Protein AF-X1SKS1-F1 (afdb_monomer)

Structure (mmCIF, N/CA/C/O backbone):
data_AF-X1SKS1-F1
#
_entry.id   AF-X1SKS1-F1
#
loop_
_atom_site.group_PDB
_atom_site.id
_atom_site.type_symbol
_atom_site.label_atom_id
_atom_site.label_alt_id
_atom_site.label_comp_id
_atom_site.label_asym_id
_atom_site.label_entity_id
_atom_site.label_seq_id
_atom_site.pdbx_PDB_ins_code
_atom_site.Cartn_x
_atom_site.Cartn_y
_atom_site.Cartn_z
_atom_site.occupancy
_atom_site.B_iso_or_equiv
_atom_site.auth_seq_id
_atom_site.auth_comp_id
_atom_site.auth_asym_id
_atom_site.auth_atom_id
_atom_site.pdbx_PDB_model_num
ATOM 1 N N . MET A 1 1 ? -17.792 0.384 5.266 1.00 71.12 1 MET A N 1
ATOM 2 C CA . MET A 1 1 ? -17.833 -0.948 4.615 1.00 71.12 1 MET A CA 1
ATOM 3 C C . MET A 1 1 ? -17.897 -0.838 3.094 1.00 71.12 1 MET A C 1
ATOM 5 O O . MET A 1 1 ? -16.990 -1.338 2.448 1.00 71.12 1 MET A O 1
ATOM 9 N N . TRP A 1 2 ? -18.875 -0.134 2.509 1.00 87.19 2 TRP A N 1
ATOM 10 C CA . TRP A 1 2 ? -18.958 0.039 1.046 1.00 87.19 2 TRP A CA 1
ATOM 11 C C . TRP A 1 2 ? -17.733 0.710 0.414 1.00 87.19 2 TRP A C 1
ATOM 13 O O . TRP A 1 2 ? -17.293 0.279 -0.643 1.00 87.19 2 TRP A O 1
ATOM 23 N N . LEU A 1 3 ? -17.137 1.705 1.081 1.00 88.56 3 LEU A N 1
ATOM 24 C CA . LEU A 1 3 ? -15.951 2.407 0.576 1.00 88.56 3 LEU A CA 1
ATOM 25 C C . LEU A 1 3 ? -14.771 1.459 0.293 1.00 88.56 3 LEU A C 1
ATOM 27 O O . LEU A 1 3 ? -14.143 1.567 -0.751 1.00 88.56 3 LEU A O 1
ATOM 31 N N . SER A 1 4 ? -14.510 0.496 1.182 1.00 86.31 4 SER A N 1
ATOM 32 C CA . SER A 1 4 ? -13.432 -0.490 1.019 1.00 86.31 4 SER A CA 1
ATOM 33 C C . SER A 1 4 ? -13.687 -1.429 -0.163 1.00 86.31 4 SER A C 1
ATOM 35 O O . SER A 1 4 ? -12.767 -1.746 -0.909 1.00 86.31 4 SER A O 1
ATOM 37 N N . VAL A 1 5 ? -14.947 -1.831 -0.368 1.00 92.50 5 VAL A N 1
ATOM 38 C CA . VAL A 1 5 ? -15.357 -2.659 -1.514 1.00 92.50 5 VAL A CA 1
ATOM 39 C C . VAL A 1 5 ? -15.197 -1.885 -2.821 1.00 92.50 5 VAL A C 1
ATOM 41 O O . VAL A 1 5 ? -14.640 -2.418 -3.777 1.00 92.50 5 VAL A O 1
ATOM 44 N N . PHE A 1 6 ? -15.622 -0.618 -2.857 1.00 95.44 6 PHE A N 1
ATOM 45 C CA . PHE A 1 6 ? -15.413 0.247 -4.018 1.00 95.44 6 PHE A CA 1
ATOM 46 C C . PHE A 1 6 ? -13.928 0.466 -4.307 1.00 95.44 6 PHE A C 1
ATOM 48 O O . PHE A 1 6 ? -13.527 0.356 -5.459 1.00 95.44 6 PHE A O 1
ATOM 55 N N . GLY A 1 7 ? -13.105 0.708 -3.285 1.00 92.50 7 GLY A N 1
ATOM 56 C CA . GLY A 1 7 ? -11.657 0.844 -3.449 1.00 92.50 7 GLY A CA 1
ATOM 57 C C . GLY A 1 7 ? -11.016 -0.407 -4.053 1.00 92.50 7 GLY A C 1
ATOM 58 O O . GLY A 1 7 ? -10.245 -0.299 -5.003 1.00 92.50 7 GLY A O 1
ATOM 59 N N . LEU A 1 8 ? -11.395 -1.594 -3.567 1.00 91.38 8 LEU A N 1
ATOM 60 C CA . LEU A 1 8 ? -10.924 -2.868 -4.117 1.00 91.38 8 LEU A CA 1
ATOM 61 C C . LEU A 1 8 ? -11.363 -3.054 -5.574 1.00 91.38 8 LEU A C 1
ATOM 63 O O . LEU A 1 8 ? -10.542 -3.395 -6.422 1.00 91.38 8 LEU A O 1
ATOM 67 N N . LEU A 1 9 ? -12.641 -2.806 -5.875 1.00 96.06 9 LEU A N 1
ATOM 68 C CA . LEU A 1 9 ? -13.169 -2.915 -7.235 1.00 96.06 9 LEU A CA 1
ATOM 69 C C . LEU A 1 9 ? -12.469 -1.951 -8.193 1.00 96.06 9 LEU A C 1
ATOM 71 O O . LEU A 1 9 ? -12.108 -2.359 -9.293 1.00 96.06 9 LEU A O 1
ATOM 75 N N . ILE A 1 10 ? -12.243 -0.703 -7.775 1.00 95.88 10 ILE A N 1
ATOM 76 C CA . ILE A 1 10 ? -11.518 0.296 -8.566 1.00 95.88 10 ILE A CA 1
ATOM 77 C C . ILE A 1 10 ? -10.084 -0.176 -8.811 1.00 95.88 10 ILE A C 1
ATOM 79 O O . ILE A 1 10 ? -9.642 -0.162 -9.955 1.00 95.88 10 ILE A O 1
ATOM 83 N N . GLY A 1 11 ? -9.380 -0.647 -7.779 1.00 91.94 11 GLY A N 1
ATOM 84 C CA . GLY A 1 11 ? -8.008 -1.142 -7.910 1.00 91.94 11 GLY A CA 1
ATOM 85 C C . GLY A 1 11 ? -7.889 -2.328 -8.869 1.00 91.94 11 GLY A C 1
ATOM 86 O O . GLY A 1 11 ? -7.046 -2.308 -9.762 1.00 91.94 11 GLY A O 1
ATOM 87 N N . ILE A 1 12 ? -8.771 -3.325 -8.740 1.00 93.38 12 ILE A N 1
ATOM 88 C CA . ILE A 1 12 ? -8.812 -4.494 -9.634 1.00 93.38 12 ILE A CA 1
ATOM 89 C C . ILE A 1 12 ? -9.139 -4.071 -11.070 1.00 93.38 12 ILE A C 1
ATOM 91 O O . ILE A 1 12 ? -8.474 -4.497 -12.010 1.00 93.38 12 ILE A O 1
ATOM 95 N N . THR A 1 13 ? -10.151 -3.218 -11.239 1.00 95.44 13 THR A N 1
ATOM 96 C CA . THR A 1 13 ? -10.582 -2.741 -12.559 1.00 95.44 13 THR A CA 1
ATOM 97 C C . THR A 1 13 ? -9.455 -1.972 -13.244 1.00 95.44 13 THR A C 1
ATOM 99 O O . THR A 1 13 ? -9.137 -2.266 -14.392 1.00 95.44 13 THR A O 1
ATOM 102 N N . LEU A 1 14 ? -8.797 -1.049 -12.534 1.00 93.38 14 LEU A N 1
ATOM 103 C CA . LEU A 1 14 ? -7.632 -0.328 -13.048 1.00 93.38 14 LEU A CA 1
ATOM 104 C C . LEU A 1 14 ? -6.487 -1.283 -13.397 1.00 93.38 14 LEU A C 1
ATOM 106 O O . LEU A 1 14 ? -5.919 -1.148 -14.472 1.00 93.38 14 LEU A O 1
ATOM 110 N N . GLY A 1 15 ? -6.192 -2.270 -12.549 1.00 89.00 15 GLY A N 1
ATOM 111 C CA . GLY A 1 15 ? -5.157 -3.269 -12.820 1.00 89.00 15 GLY A CA 1
ATOM 112 C C . GLY A 1 15 ? -5.402 -4.074 -14.100 1.00 89.00 15 GLY A C 1
ATOM 113 O O . GLY A 1 15 ? -4.457 -4.330 -14.833 1.00 89.00 15 GLY A O 1
ATOM 114 N N . PHE A 1 16 ? -6.656 -4.428 -14.404 1.00 89.50 16 PHE A N 1
ATOM 115 C CA . PHE A 1 16 ? -7.001 -5.133 -15.646 1.00 89.50 16 PHE A CA 1
ATOM 116 C C . PHE A 1 16 ? -7.070 -4.231 -16.884 1.00 89.50 16 PHE A C 1
ATOM 118 O O . PHE A 1 16 ? -6.866 -4.712 -17.993 1.00 89.50 16 PHE A O 1
ATOM 125 N N . LEU A 1 17 ? -7.405 -2.948 -16.720 1.00 93.19 17 LEU A N 1
ATOM 126 C CA . LEU A 1 17 ? -7.446 -1.974 -17.820 1.00 93.19 17 LEU A CA 1
ATOM 127 C C . LEU A 1 17 ? -6.056 -1.463 -18.207 1.00 93.19 17 LEU A C 1
ATOM 129 O O . LEU A 1 17 ? -5.859 -1.004 -19.331 1.00 93.19 17 LEU A O 1
ATOM 133 N N . VAL A 1 18 ? -5.113 -1.493 -17.269 1.00 87.81 18 VAL A N 1
ATOM 134 C CA . VAL A 1 18 ? -3.726 -1.102 -17.491 1.00 87.81 18 VAL A CA 1
ATOM 135 C C . VAL A 1 18 ? -3.006 -2.264 -18.177 1.00 87.81 18 VAL A C 1
ATOM 137 O O . VAL A 1 18 ? -2.560 -3.205 -17.532 1.00 87.81 18 VAL A O 1
ATOM 140 N N . ASP A 1 19 ? -2.879 -2.172 -19.499 1.00 80.56 19 ASP A N 1
ATOM 141 C CA . ASP A 1 19 ? -2.157 -3.125 -20.359 1.00 80.56 19 ASP A CA 1
ATOM 142 C C . ASP A 1 19 ? -0.629 -2.898 -20.270 1.00 80.56 19 ASP A C 1
ATOM 144 O O . ASP A 1 19 ? 0.071 -2.683 -21.259 1.00 80.56 19 ASP A O 1
ATOM 148 N N . PHE A 1 20 ? -0.120 -2.794 -19.038 1.00 81.00 20 PHE A N 1
ATOM 149 C CA . PHE A 1 20 ? 1.280 -2.493 -18.760 1.00 81.00 20 PHE A CA 1
ATOM 150 C C . PHE A 1 20 ? 2.046 -3.790 -18.520 1.00 81.00 20 PHE A C 1
ATOM 152 O O . PHE A 1 20 ? 2.029 -4.345 -17.420 1.00 81.00 20 PHE A O 1
ATOM 159 N N . ASP A 1 21 ? 2.745 -4.252 -19.553 1.00 83.31 21 ASP A N 1
ATOM 160 C CA . ASP A 1 21 ? 3.677 -5.364 -19.429 1.00 83.31 21 ASP A CA 1
ATOM 161 C C . ASP A 1 21 ? 4.862 -4.958 -18.558 1.00 83.31 21 ASP A C 1
ATOM 163 O O . ASP A 1 21 ? 5.594 -4.010 -18.851 1.00 83.31 21 ASP A O 1
ATOM 167 N N . ILE A 1 22 ? 5.058 -5.695 -17.470 1.00 83.19 22 ILE A N 1
ATOM 168 C CA . ILE A 1 22 ? 6.150 -5.456 -16.535 1.00 83.19 22 ILE A CA 1
ATOM 169 C C . ILE A 1 22 ? 7.398 -6.140 -17.101 1.00 83.19 22 ILE A C 1
ATOM 171 O O . ILE A 1 22 ? 7.409 -7.368 -17.231 1.00 83.19 22 ILE A O 1
ATOM 175 N N . PRO A 1 23 ? 8.466 -5.387 -17.432 1.00 85.75 23 PRO A N 1
ATOM 176 C CA . PRO A 1 23 ? 9.712 -5.966 -17.911 1.00 85.75 23 PRO A CA 1
ATOM 177 C C . PRO A 1 23 ? 10.259 -7.005 -16.932 1.00 85.75 23 PRO A C 1
ATOM 179 O O . PRO A 1 23 ? 10.136 -6.859 -15.714 1.00 85.75 23 PRO A O 1
ATOM 182 N N . HIS A 1 24 ? 10.928 -8.028 -17.461 1.00 83.94 24 HIS A N 1
ATOM 183 C CA . HIS A 1 24 ? 11.409 -9.160 -16.665 1.00 83.94 24 HIS A CA 1
ATOM 184 C C . HIS A 1 24 ? 12.353 -8.739 -15.518 1.00 83.94 24 HIS A C 1
ATOM 186 O O . HIS A 1 24 ? 12.387 -9.390 -14.475 1.00 83.94 24 HIS A O 1
ATOM 192 N N . GLU A 1 25 ? 13.069 -7.624 -15.692 1.00 85.19 25 GLU A N 1
ATOM 193 C CA . GLU A 1 25 ? 13.939 -6.998 -14.688 1.00 85.19 25 GLU A CA 1
ATOM 194 C C . GLU A 1 25 ? 13.156 -6.451 -13.480 1.00 85.19 25 GLU A C 1
ATOM 196 O O . GLU A 1 25 ? 13.614 -6.563 -12.346 1.00 85.19 25 GLU A O 1
ATOM 201 N N . TYR A 1 26 ? 11.943 -5.927 -13.692 1.00 88.81 26 TYR A N 1
ATOM 202 C CA . TYR A 1 26 ? 11.103 -5.340 -12.640 1.00 88.81 26 TYR A CA 1
ATOM 203 C C . TYR A 1 26 ? 10.123 -6.335 -12.003 1.00 88.81 26 TYR A C 1
ATOM 205 O O . TYR A 1 26 ? 9.501 -6.026 -10.985 1.00 88.81 26 TYR A O 1
ATOM 213 N N . SER A 1 27 ? 10.007 -7.550 -12.546 1.00 88.62 27 SER A N 1
ATOM 214 C CA . SER A 1 27 ? 9.101 -8.583 -12.023 1.00 88.62 27 SER A CA 1
ATOM 215 C C . SER A 1 27 ? 9.402 -8.953 -10.562 1.00 88.62 27 SER A C 1
ATOM 217 O O . SER A 1 27 ? 8.483 -9.156 -9.761 1.00 88.62 27 SER A O 1
ATOM 219 N N . ASN A 1 28 ? 10.684 -9.003 -10.183 1.00 89.44 28 ASN A N 1
ATOM 220 C CA . ASN A 1 28 ? 11.094 -9.288 -8.803 1.00 89.44 28 ASN A CA 1
ATOM 221 C C . ASN A 1 28 ? 10.733 -8.135 -7.855 1.00 89.44 28 ASN A C 1
ATOM 223 O O . ASN A 1 28 ? 10.188 -8.372 -6.777 1.00 89.44 28 ASN A O 1
ATOM 227 N N . TYR A 1 29 ? 10.960 -6.894 -8.292 1.00 91.75 29 TYR A N 1
ATOM 228 C CA . TYR A 1 29 ? 10.620 -5.681 -7.545 1.00 91.75 29 TYR A CA 1
ATOM 229 C C . TYR A 1 29 ? 9.123 -5.618 -7.247 1.00 91.75 29 TYR A C 1
ATOM 231 O O . TYR A 1 29 ? 8.730 -5.393 -6.103 1.00 91.75 29 TYR A O 1
ATOM 239 N N . LEU A 1 30 ? 8.287 -5.885 -8.257 1.00 90.69 30 LEU A N 1
ATOM 240 C CA . LEU A 1 30 ? 6.837 -5.949 -8.090 1.00 90.69 30 LEU A CA 1
ATOM 241 C C . LEU A 1 30 ? 6.438 -7.036 -7.088 1.00 90.69 30 LEU A C 1
ATOM 243 O O . LEU A 1 30 ? 5.637 -6.781 -6.193 1.00 90.69 30 LEU A O 1
ATOM 247 N N . SER A 1 31 ? 6.995 -8.240 -7.224 1.00 91.81 31 SER A N 1
ATOM 248 C CA . SER A 1 31 ? 6.648 -9.371 -6.355 1.00 91.81 31 SER A CA 1
ATOM 249 C C . SER A 1 31 ? 6.939 -9.062 -4.884 1.00 91.81 31 SER A C 1
ATOM 251 O O . SER A 1 31 ? 6.106 -9.319 -4.014 1.00 91.81 31 SER A O 1
ATOM 253 N N . ILE A 1 32 ? 8.093 -8.449 -4.607 1.00 94.31 32 ILE A N 1
ATOM 254 C CA . ILE A 1 32 ? 8.503 -8.045 -3.257 1.00 94.31 32 ILE A CA 1
ATOM 255 C C . ILE A 1 32 ? 7.648 -6.880 -2.739 1.00 94.31 32 ILE A C 1
ATOM 257 O O . ILE A 1 32 ? 7.213 -6.906 -1.588 1.00 94.31 32 ILE A O 1
ATOM 261 N N . ALA A 1 33 ?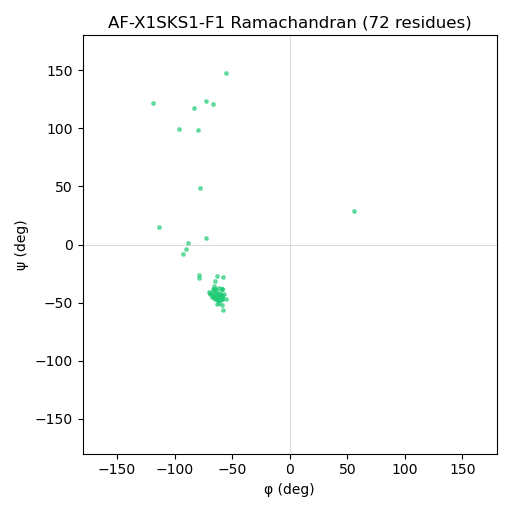 7.341 -5.895 -3.587 1.00 94.31 33 ALA A N 1
ATOM 262 C CA . ALA A 1 33 ? 6.447 -4.787 -3.254 1.00 94.31 33 ALA A CA 1
ATOM 263 C C . ALA A 1 33 ? 5.043 -5.279 -2.860 1.00 94.31 33 ALA A C 1
ATOM 265 O O . ALA A 1 33 ? 4.495 -4.855 -1.841 1.00 94.31 33 ALA A O 1
ATOM 266 N N . VAL A 1 34 ? 4.476 -6.214 -3.629 1.00 93.06 34 VAL A N 1
ATOM 267 C CA . VAL A 1 34 ? 3.178 -6.836 -3.330 1.00 93.06 34 VAL A CA 1
ATOM 268 C C . VAL A 1 34 ? 3.248 -7.615 -2.019 1.00 93.06 34 VAL A C 1
ATOM 270 O O . VAL A 1 34 ? 2.365 -7.460 -1.175 1.00 93.06 34 VAL A O 1
ATOM 273 N N . LEU A 1 35 ? 4.306 -8.401 -1.800 1.00 94.88 35 LEU A N 1
ATOM 274 C CA . LEU A 1 35 ? 4.494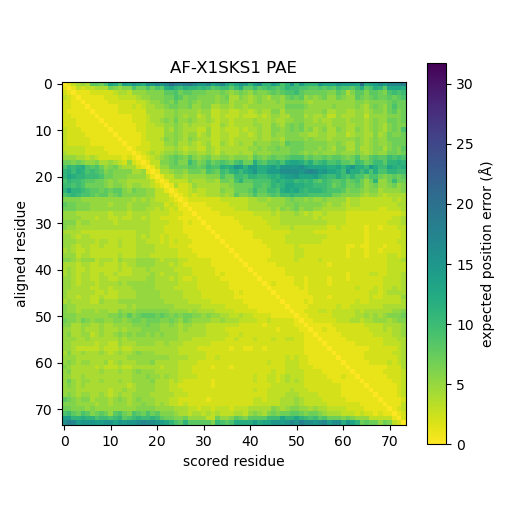 -9.132 -0.547 1.00 94.88 35 LEU A CA 1
ATOM 275 C C . LEU A 1 35 ? 4.544 -8.185 0.665 1.00 94.88 35 LEU A C 1
ATOM 277 O O . LEU A 1 35 ? 3.864 -8.438 1.658 1.00 94.88 35 LEU A O 1
ATOM 281 N N . ALA A 1 36 ? 5.277 -7.073 0.56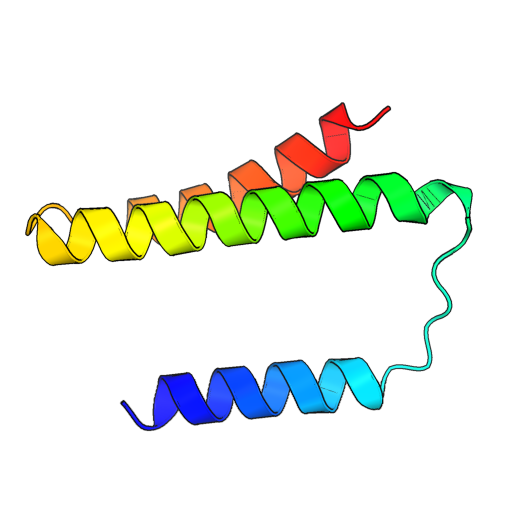7 1.00 95.69 36 ALA A N 1
ATOM 282 C CA . ALA A 1 36 ? 5.353 -6.053 1.616 1.00 95.69 36 ALA A CA 1
ATOM 283 C C . ALA A 1 36 ? 4.001 -5.357 1.870 1.00 95.69 36 ALA A C 1
ATOM 285 O O . ALA A 1 36 ? 3.631 -5.097 3.020 1.00 95.69 36 ALA A O 1
ATOM 286 N N . ALA A 1 37 ? 3.223 -5.100 0.813 1.00 94.81 37 ALA A N 1
ATOM 287 C CA . ALA A 1 37 ? 1.867 -4.569 0.935 1.00 94.81 37 ALA A CA 1
ATOM 288 C C . ALA A 1 37 ? 0.960 -5.531 1.720 1.00 94.81 37 ALA A C 1
ATOM 290 O O . ALA A 1 37 ? 0.238 -5.109 2.629 1.00 94.81 37 ALA A O 1
ATOM 291 N N . PHE A 1 38 ? 1.024 -6.828 1.402 1.00 95.12 38 PHE A N 1
ATOM 292 C CA . PHE A 1 38 ? 0.263 -7.865 2.098 1.00 95.12 38 PHE A CA 1
ATOM 293 C C . PHE A 1 38 ? 0.716 -8.056 3.548 1.00 95.12 38 PHE A C 1
ATOM 295 O O . PHE A 1 38 ? -0.143 -8.183 4.419 1.00 95.12 38 PHE A O 1
ATOM 302 N N . ASP A 1 39 ? 2.019 -8.025 3.833 1.00 95.00 39 ASP A N 1
ATOM 303 C CA . ASP A 1 39 ? 2.537 -8.072 5.208 1.00 95.00 39 ASP A CA 1
ATOM 304 C C . ASP A 1 39 ? 1.935 -6.946 6.060 1.00 95.00 39 ASP A C 1
ATOM 306 O O . ASP A 1 39 ? 1.365 -7.187 7.128 1.00 95.00 39 ASP A O 1
ATOM 310 N N . THR A 1 40 ? 1.933 -5.725 5.521 1.00 95.12 40 THR A N 1
ATOM 311 C CA . THR A 1 40 ? 1.361 -4.567 6.213 1.00 95.12 40 THR A CA 1
ATOM 312 C C . THR A 1 40 ? -0.163 -4.692 6.362 1.00 95.12 40 THR A C 1
ATOM 314 O O . THR A 1 40 ? -0.702 -4.373 7.423 1.00 95.12 40 THR A O 1
ATOM 317 N N . LEU A 1 41 ? -0.871 -5.216 5.350 1.00 94.44 41 LEU A N 1
ATOM 318 C CA . LEU A 1 41 ? -2.313 -5.494 5.406 1.00 94.44 41 LEU A CA 1
ATOM 319 C C . LEU A 1 41 ? -2.653 -6.478 6.537 1.00 94.44 41 LEU A C 1
ATOM 321 O O . LEU A 1 41 ? -3.511 -6.187 7.374 1.00 94.44 41 LEU A O 1
ATOM 325 N N . PHE A 1 42 ? -1.970 -7.624 6.595 1.00 95.88 42 PHE A N 1
ATOM 326 C CA . PHE A 1 42 ? -2.178 -8.623 7.646 1.00 95.88 42 PHE A CA 1
ATOM 327 C C . PHE A 1 42 ? -1.775 -8.089 9.024 1.00 95.88 42 PHE A C 1
ATOM 329 O O . PHE A 1 42 ? -2.483 -8.332 10.007 1.00 95.88 42 PHE A O 1
ATOM 336 N N . GLY A 1 43 ? -0.696 -7.307 9.100 1.00 95.31 43 GLY A N 1
ATOM 337 C CA . GLY A 1 43 ? -0.295 -6.584 10.305 1.00 95.31 43 GLY A CA 1
ATOM 338 C C . GLY A 1 43 ? -1.380 -5.624 10.800 1.00 95.31 43 GLY A C 1
ATOM 339 O O . GLY A 1 43 ? -1.694 -5.622 11.991 1.00 95.31 43 GLY A O 1
ATOM 340 N N . GLY A 1 44 ? -2.013 -4.881 9.889 1.00 95.56 44 GLY A N 1
ATOM 341 C CA . GLY A 1 44 ? -3.139 -3.991 10.178 1.00 95.56 44 GLY A CA 1
ATOM 342 C C . GLY A 1 44 ? -4.375 -4.740 10.679 1.00 95.56 44 GLY A C 1
ATOM 343 O O . GLY A 1 44 ? -4.951 -4.354 11.696 1.00 95.56 44 GLY A O 1
ATOM 344 N N . ILE A 1 45 ? -4.737 -5.857 10.035 1.00 95.50 45 ILE A N 1
ATOM 345 C CA . ILE A 1 45 ? -5.833 -6.730 10.492 1.00 95.50 45 ILE A CA 1
ATOM 346 C C . ILE A 1 45 ? -5.548 -7.238 11.911 1.00 95.50 45 ILE A C 1
ATOM 348 O O . ILE A 1 45 ? -6.413 -7.154 12.784 1.00 95.50 45 ILE A O 1
ATOM 352 N N . ARG A 1 46 ? -4.325 -7.717 12.175 1.00 96.44 46 ARG A N 1
ATOM 353 C CA . ARG A 1 46 ? -3.917 -8.177 13.510 1.00 96.44 46 ARG A CA 1
ATOM 354 C C . ARG A 1 46 ? -4.012 -7.056 14.546 1.00 96.44 46 ARG A C 1
ATOM 356 O O . ARG A 1 46 ? -4.578 -7.276 15.613 1.00 96.44 46 ARG A O 1
ATOM 363 N N . ALA A 1 47 ? -3.490 -5.869 14.237 1.00 97.06 47 ALA A N 1
AT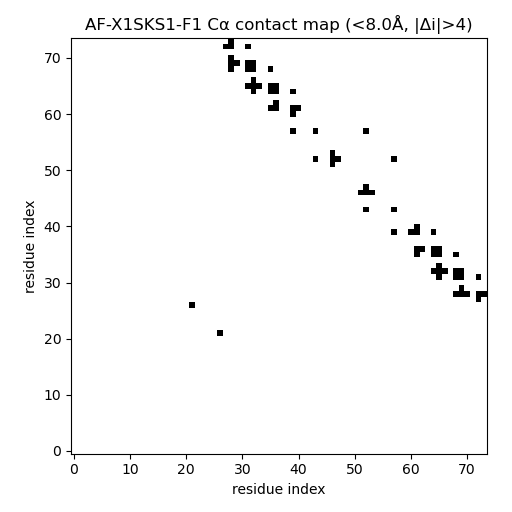OM 364 C CA . ALA A 1 47 ? -3.537 -4.714 15.131 1.00 97.06 47 ALA A CA 1
ATOM 365 C C . ALA A 1 47 ? -4.981 -4.287 15.436 1.00 97.06 47 ALA A C 1
ATOM 367 O O . ALA A 1 47 ? -5.298 -3.963 16.581 1.00 97.06 47 ALA A O 1
ATOM 368 N N . HIS A 1 48 ? -5.874 -4.363 14.445 1.00 95.94 48 HIS A N 1
ATOM 369 C CA . HIS A 1 48 ? -7.299 -4.08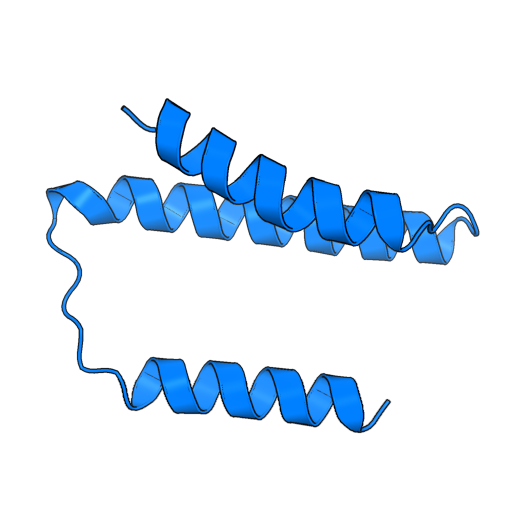7 14.625 1.00 95.94 48 HIS A CA 1
ATOM 370 C C . HIS A 1 48 ? -7.957 -5.074 15.591 1.00 95.94 48 HIS A C 1
ATOM 372 O O . HIS A 1 48 ? -8.614 -4.651 16.539 1.00 95.94 48 HIS A O 1
ATOM 378 N N . LEU A 1 49 ? -7.7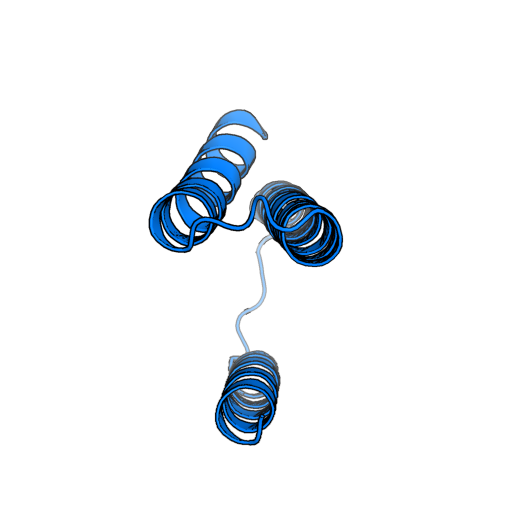10 -6.378 15.424 1.00 97.00 49 LEU A N 1
ATOM 379 C CA . LEU A 1 49 ? -8.227 -7.410 16.333 1.00 97.00 49 LEU A CA 1
ATOM 380 C C . LEU A 1 49 ? -7.683 -7.275 17.765 1.00 97.00 49 LEU A C 1
ATOM 382 O O . LEU A 1 49 ? -8.343 -7.681 18.718 1.00 97.00 49 LEU A O 1
ATOM 386 N N . GLN A 1 50 ? -6.489 -6.701 17.920 1.00 97.75 50 GLN A N 1
ATOM 387 C CA . GLN A 1 50 ? -5.850 -6.455 19.214 1.00 97.75 50 GLN A CA 1
ATOM 388 C C . GLN A 1 50 ? -6.226 -5.100 19.842 1.00 97.75 50 GLN A C 1
ATOM 390 O O . GLN A 1 50 ? -5.739 -4.798 20.928 1.00 97.75 50 GLN A O 1
ATOM 395 N N . ASN A 1 51 ? -7.086 -4.290 19.206 1.00 96.56 51 ASN A N 1
ATOM 396 C CA . ASN A 1 51 ? -7.390 -2.904 19.604 1.00 96.56 51 ASN A CA 1
ATOM 397 C C . ASN A 1 51 ? -6.146 -1.992 19.697 1.00 96.56 51 ASN A C 1
ATOM 399 O O . ASN A 1 51 ? -6.120 -1.037 20.469 1.00 96.56 51 ASN A O 1
ATOM 403 N N . LEU A 1 52 ? -5.115 -2.286 18.901 1.00 96.31 52 LEU A N 1
ATOM 404 C CA . LEU A 1 52 ? -3.858 -1.532 18.799 1.00 96.31 52 LEU A CA 1
ATOM 405 C C . LEU A 1 52 ? -3.706 -0.864 17.422 1.00 96.31 52 LEU A C 1
ATOM 407 O O . LEU A 1 52 ? -2.605 -0.491 17.027 1.00 96.31 52 LEU A O 1
ATOM 411 N N . TYR A 1 53 ? -4.791 -0.779 16.648 1.00 96.06 53 TYR A N 1
ATOM 412 C CA . TYR A 1 53 ? -4.755 -0.205 15.308 1.00 96.06 53 TYR A CA 1
ATOM 413 C C . TYR A 1 53 ? -4.598 1.313 15.364 1.00 96.06 53 TYR A C 1
ATOM 415 O O . TYR A 1 53 ? -5.438 2.009 15.932 1.00 96.06 53 TYR A O 1
ATOM 423 N N . ASP A 1 54 ? -3.552 1.802 14.708 1.00 96.50 54 ASP A N 1
ATOM 424 C CA . ASP A 1 54 ? -3.306 3.216 14.459 1.00 96.50 54 ASP A CA 1
ATOM 425 C C . ASP A 1 54 ? -3.275 3.441 12.942 1.00 96.50 54 ASP A C 1
ATOM 427 O O . ASP A 1 54 ? -2.497 2.816 12.216 1.00 96.50 54 ASP A O 1
ATOM 431 N N . GLU A 1 55 ? -4.158 4.317 12.459 1.00 94.94 55 GLU A N 1
ATOM 432 C CA . GLU A 1 55 ? -4.315 4.605 11.033 1.00 94.94 55 GLU A CA 1
ATOM 433 C C . GLU A 1 55 ? -3.073 5.276 10.437 1.00 94.94 55 GLU A C 1
ATOM 435 O O . GLU A 1 55 ? -2.677 4.945 9.319 1.00 94.94 55 GLU A O 1
ATOM 440 N N . VAL A 1 56 ? -2.418 6.170 11.181 1.00 95.88 56 VAL A N 1
ATOM 441 C CA . VAL A 1 56 ? -1.213 6.862 10.713 1.00 95.88 56 VAL A CA 1
ATOM 442 C C . VAL A 1 56 ? -0.076 5.858 10.580 1.00 95.88 56 VAL A C 1
ATOM 444 O O . VAL A 1 56 ? 0.597 5.837 9.549 1.00 95.88 56 VAL A O 1
ATOM 447 N N . VAL A 1 57 ? 0.108 4.983 11.572 1.00 94.81 57 VAL A N 1
ATOM 448 C CA . VAL A 1 57 ? 1.129 3.921 11.526 1.00 94.81 57 VAL A CA 1
ATOM 449 C C . VAL A 1 57 ? 0.853 2.934 10.390 1.00 94.81 57 VAL A C 1
ATOM 451 O O . VAL A 1 57 ? 1.779 2.563 9.672 1.00 94.81 57 VAL A O 1
ATOM 454 N N . PHE A 1 58 ? -0.406 2.540 10.174 1.00 95.81 58 PHE A N 1
ATOM 455 C CA . PHE A 1 58 ? -0.771 1.648 9.072 1.00 95.81 58 PHE A CA 1
ATOM 456 C C . PHE A 1 58 ? -0.489 2.275 7.702 1.00 95.81 58 PHE A C 1
ATOM 458 O O . PHE A 1 58 ? 0.185 1.659 6.878 1.00 95.81 58 PHE A O 1
ATOM 465 N N . VAL A 1 59 ? -0.969 3.499 7.454 1.00 95.38 59 VAL A N 1
ATOM 466 C CA . VAL A 1 59 ? -0.823 4.169 6.152 1.00 95.38 59 VAL A CA 1
ATOM 467 C C . VAL A 1 59 ? 0.645 4.469 5.861 1.00 95.38 59 VAL A C 1
ATOM 469 O O . VAL A 1 59 ? 1.130 4.175 4.769 1.00 95.38 59 VAL A O 1
ATOM 472 N N . THR A 1 60 ? 1.377 5.010 6.837 1.00 95.75 60 THR A N 1
ATOM 473 C CA . THR A 1 60 ? 2.812 5.289 6.669 1.00 95.75 60 THR A CA 1
ATOM 474 C C . THR A 1 60 ? 3.612 4.008 6.470 1.00 95.75 60 THR A C 1
ATOM 476 O O . THR A 1 60 ? 4.407 3.940 5.535 1.00 95.75 60 THR A O 1
ATOM 479 N N . GLY A 1 61 ? 3.354 2.974 7.276 1.00 94.12 61 GLY A N 1
ATOM 480 C CA . GLY A 1 61 ? 3.994 1.668 7.154 1.00 94.12 61 GLY A CA 1
ATOM 481 C C . GLY A 1 61 ? 3.721 1.004 5.808 1.00 94.12 61 GLY A C 1
ATOM 482 O O . GLY A 1 61 ? 4.652 0.496 5.195 1.00 94.12 61 GLY A O 1
ATOM 483 N N . PHE A 1 62 ? 2.486 1.078 5.304 1.00 95.38 62 PHE A N 1
ATOM 484 C CA . PHE A 1 62 ? 2.102 0.496 4.018 1.00 95.38 62 PHE A CA 1
ATOM 485 C C . PHE A 1 62 ? 2.951 1.057 2.875 1.00 95.38 62 PHE A C 1
ATOM 487 O O . PHE A 1 62 ? 3.632 0.306 2.182 1.00 95.38 62 PHE A O 1
ATOM 494 N N . PHE A 1 63 ? 2.978 2.381 2.704 1.00 95.69 63 PHE A N 1
ATOM 495 C CA . PHE A 1 63 ? 3.755 2.992 1.623 1.00 95.69 63 PHE A CA 1
ATOM 496 C C . PHE A 1 63 ? 5.264 2.871 1.849 1.00 95.69 63 PHE A C 1
ATOM 498 O O . PHE A 1 63 ? 5.999 2.565 0.909 1.00 95.69 63 PHE A O 1
A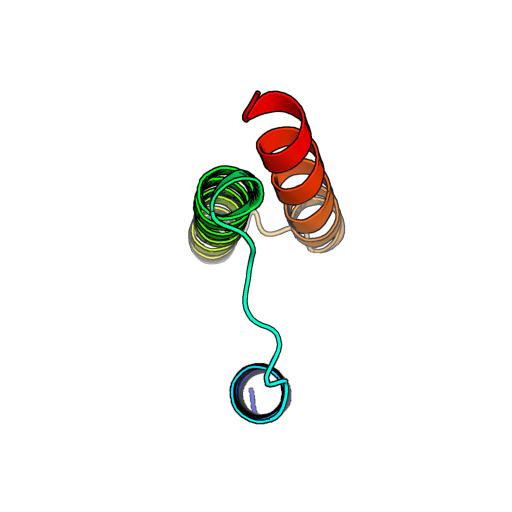TOM 505 N N . PHE A 1 64 ? 5.730 3.079 3.082 1.00 95.62 64 PHE A N 1
ATOM 506 C CA . PHE A 1 64 ? 7.155 3.034 3.396 1.00 95.62 64 PHE A CA 1
ATOM 507 C C . PHE A 1 64 ? 7.736 1.632 3.192 1.00 95.62 64 PHE A C 1
ATOM 509 O O . PHE A 1 64 ? 8.753 1.504 2.514 1.00 95.62 64 PHE A O 1
ATOM 516 N N . ASN A 1 65 ? 7.072 0.580 3.686 1.00 95.12 65 ASN A N 1
ATOM 517 C CA . ASN A 1 65 ? 7.534 -0.798 3.516 1.00 95.12 65 ASN A CA 1
ATOM 518 C C . ASN A 1 65 ? 7.532 -1.226 2.049 1.00 95.12 65 ASN A C 1
ATOM 520 O O . ASN A 1 65 ? 8.482 -1.871 1.623 1.00 95.12 65 ASN A O 1
ATOM 524 N N . ILE A 1 66 ? 6.516 -0.855 1.262 1.00 95.62 66 ILE A N 1
ATOM 525 C CA . ILE A 1 66 ? 6.460 -1.182 -0.172 1.00 95.62 66 ILE A CA 1
ATOM 526 C C . ILE A 1 66 ? 7.634 -0.547 -0.922 1.00 95.62 66 ILE A C 1
ATOM 528 O O . ILE A 1 66 ? 8.341 -1.236 -1.658 1.00 95.62 66 ILE A O 1
ATOM 532 N N . ILE A 1 67 ? 7.857 0.757 -0.724 1.00 95.44 67 ILE A N 1
ATOM 533 C CA . ILE A 1 67 ? 8.939 1.494 -1.392 1.00 95.44 67 ILE A CA 1
ATOM 534 C C . ILE A 1 67 ? 10.300 0.950 -0.955 1.00 95.44 67 ILE A C 1
ATOM 536 O O . ILE A 1 67 ? 11.178 0.738 -1.790 1.00 95.44 67 ILE A O 1
ATOM 540 N N . LEU A 1 68 ? 10.473 0.701 0.344 1.00 94.31 68 LEU A N 1
ATOM 541 C CA . LEU A 1 68 ? 11.722 0.204 0.907 1.00 94.31 68 LEU A CA 1
ATOM 542 C C . LEU A 1 68 ? 12.013 -1.226 0.438 1.00 94.31 68 LEU A C 1
ATOM 544 O O . LEU A 1 68 ? 13.132 -1.508 0.022 1.00 94.31 68 LEU A O 1
ATOM 548 N N . ALA A 1 69 ? 11.014 -2.108 0.425 1.00 93.50 69 ALA A N 1
ATOM 549 C CA . ALA A 1 69 ? 11.162 -3.478 -0.050 1.00 93.50 69 ALA A CA 1
ATOM 550 C C . ALA A 1 69 ? 11.480 -3.526 -1.551 1.00 93.50 69 ALA A C 1
ATOM 552 O O . ALA A 1 69 ? 12.387 -4.249 -1.952 1.00 93.50 69 ALA A O 1
ATOM 553 N N . ALA A 1 70 ? 10.808 -2.710 -2.371 1.00 92.38 70 ALA A N 1
ATOM 554 C CA . ALA A 1 70 ? 11.155 -2.570 -3.783 1.00 92.38 70 ALA A CA 1
ATOM 555 C C . ALA A 1 70 ? 12.581 -2.017 -3.961 1.00 92.38 70 ALA A C 1
ATOM 557 O O . ALA A 1 70 ? 13.347 -2.540 -4.760 1.00 92.38 70 ALA A O 1
ATOM 558 N N . GLY A 1 71 ? 12.980 -0.999 -3.195 1.00 91.31 71 GLY A N 1
ATOM 559 C CA . GLY A 1 71 ? 14.326 -0.420 -3.279 1.00 91.31 71 GLY A CA 1
ATOM 560 C C . GLY A 1 71 ? 15.450 -1.376 -2.859 1.00 91.31 71 GLY A C 1
ATOM 561 O O . GLY A 1 71 ? 16.551 -1.290 -3.397 1.00 91.31 71 GLY A O 1
ATOM 562 N N . LEU A 1 72 ? 15.177 -2.291 -1.926 1.00 89.62 72 LEU A N 1
ATOM 563 C CA . LEU A 1 72 ? 16.130 -3.298 -1.442 1.00 89.62 72 LEU A CA 1
ATOM 564 C C . LEU A 1 72 ? 16.108 -4.612 -2.236 1.00 89.62 72 LEU A C 1
ATOM 566 O O . LEU A 1 72 ? 16.908 -5.494 -1.950 1.00 89.62 72 LEU A O 1
ATOM 570 N N . ALA A 1 73 ? 1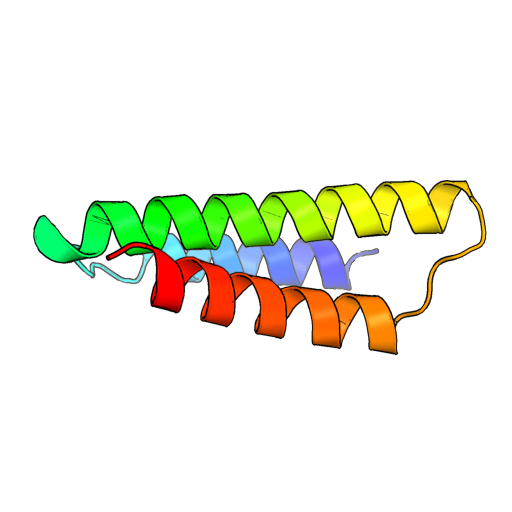5.210 -4.764 -3.210 1.00 83.88 73 ALA A N 1
ATOM 571 C CA . ALA A 1 73 ? 15.053 -5.979 -4.009 1.00 83.88 73 ALA A CA 1
ATOM 572 C C . ALA A 1 73 ? 16.176 -6.227 -5.045 1.00 83.88 73 ALA A C 1
ATOM 574 O O . ALA A 1 73 ? 16.038 -7.150 -5.851 1.00 83.88 73 ALA A O 1
ATOM 575 N N . PHE A 1 74 ? 17.233 -5.402 -5.055 1.00 69.44 74 PHE A N 1
ATOM 576 C CA . PHE A 1 74 ? 18.361 -5.485 -5.992 1.00 69.44 74 PHE A CA 1
ATOM 577 C C . PHE A 1 74 ? 19.484 -6.402 -5.489 1.00 69.44 74 PHE A C 1
ATOM 579 O O . PHE A 1 74 ? 19.733 -6.426 -4.261 1.00 69.44 74 PHE A O 1
#

Mean predicted aligned error: 4.19 Å

Folds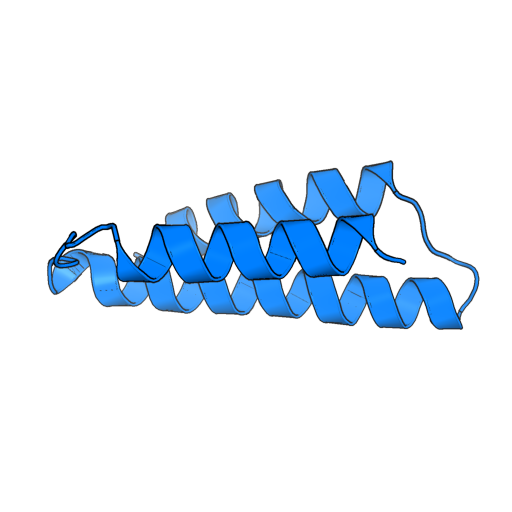eek 3Di:
DVVVVVVVVVVVVVVVVPPDDDPPVCPQLVVQLVVQLVVLVVVQVVCVVVVNHDPVCSVCSNVVSSVVRSVPSD

pLDDT: mean 91.99, std 5.5, range [69.44, 97.75]

Secondary structure (DSSP, 8-state):
-HHHHHHHHHHHHHHHH---PPPTTTHHHHHHHHHHHHHHHHHHHHHHHTT---HHHHHHHHHHHHHHHHHH--

Organism: NCBI:txid412755

Radius of gyration: 14.29 Å; Cα contacts (8 Å, |Δi|>4): 38; chains: 1; bounding box: 37×16×40 Å

InterPro domains:
  IPR009709 Protein of unknown function DUF1290 [PF06947] (22-74)

Sequence (74 aa):
MWLSVFGLLIGITLGFLVDFDIPHEYSNYLSIAVLAAFDTLFGGIRAHLQNLYDEVVFVTGFFFNIILAAGLAF

Solvent-accessible surface area (backbone atoms only — not comparable to full-atom values): 4128 Å² total; per-residue (Å²): 112,69,65,62,53,50,51,51,52,50,52,53,51,50,56,72,69,51,87,69,83,74,54,79,85,50,48,60,30,51,54,41,20,51,49,36,38,50,52,41,50,54,50,44,54,52,25,48,79,68,76,64,62,48,70,68,61,47,56,51,46,32,56,50,43,19,53,51,40,33,70,62,62,115